Protein AF-A0A2H1C3T5-F1 (afdb_monomer_lite)

Sequence (143 aa):
MATPDRSLSDIHHIMLEELRKHLVNERILPKKDSEALVQKICPHHVGHYLGLDIHDTPTIPYSRRLEPGIVFPLEPGIYLPHDLVKFRVPKECIGIGMRLEDDFVINKSGKAESLCGNLPRDPSALESVVSSEIRTQSSKQVL

InterPro domains:
  IPR000994 Peptidase M24 [PF00557] (1-107)
  IPR036005 Creatinase/aminopeptidase-like [G3DSA:3.90.230.10] (1-142)
  IPR036005 Creatinase/aminopeptidase-like [SSF55920] (2-130)
  IPR052433 Xaa-Pro dipeptidase-like [PTHR43226] (2-131)

Organism: Fasciola hepatica (NCBI:txid6192)

Secondary structure (DSSP, 8-state):
---TT-BHHHHHHHHHHHHHHHHHHTTSS-STTHHHHHHHHS-S-S----SSSSS--TTS-TTSBP-TT-EEEE--EEE--GGGGGGT--GGGTT-EEE--EEEEE-TTS-EEE-S-----SHHHHHHHHHHHHHHHTTS---

Foldseek 3Di:
DQFQQFFLVRVQVVLLVVQLVVCCVVVQAPPPPSSVVSCVFFVDGQKAWPDPDRRPPPVDDRRHGADAFTKIKGKRKGAAEPVCVVRNRDPVCHGDIDIDIFMWGLHPVRDTDTPDDPDDPDPVVVCVVVVVVVVVVVPPDDD

Structure (mmCIF, N/CA/C/O backbone):
data_AF-A0A2H1C3T5-F1
#
_entry.id   AF-A0A2H1C3T5-F1
#
lo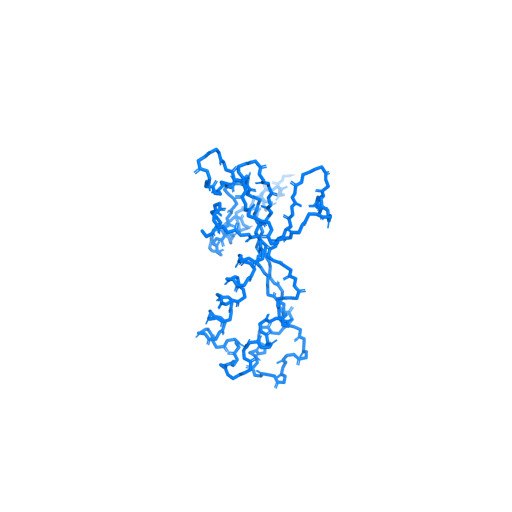op_
_atom_site.group_PDB
_atom_site.id
_atom_site.type_symbol
_atom_site.label_atom_id
_atom_site.label_alt_id
_atom_site.label_comp_id
_atom_site.label_asym_id
_atom_site.label_entity_id
_atom_site.label_seq_id
_atom_site.pdbx_PDB_ins_code
_atom_site.Cartn_x
_atom_site.Cartn_y
_atom_site.Cartn_z
_atom_site.occupancy
_atom_site.B_iso_or_equiv
_atom_site.auth_seq_id
_atom_site.auth_comp_id
_atom_site.auth_asym_id
_atom_site.auth_atom_id
_atom_site.pdbx_PDB_model_num
ATOM 1 N N . MET A 1 1 ? 10.101 5.121 -2.730 1.00 62.41 1 MET A N 1
ATOM 2 C CA . MET A 1 1 ? 9.894 3.852 -1.994 1.00 62.41 1 MET A CA 1
ATOM 3 C C . MET A 1 1 ? 9.815 2.653 -2.926 1.00 62.41 1 MET A C 1
ATOM 5 O O . MET A 1 1 ? 10.304 1.608 -2.524 1.00 62.41 1 MET A O 1
ATOM 9 N N . ALA A 1 2 ? 9.259 2.797 -4.133 1.00 67.25 2 ALA A N 1
ATOM 10 C CA . ALA A 1 2 ? 9.415 1.825 -5.211 1.00 67.25 2 ALA A CA 1
ATOM 11 C C . ALA A 1 2 ? 10.684 2.136 -6.023 1.00 67.25 2 ALA A C 1
ATOM 13 O O . ALA A 1 2 ? 10.820 3.214 -6.605 1.00 67.25 2 ALA A O 1
ATOM 14 N N . THR A 1 3 ? 11.634 1.214 -5.971 1.00 73.31 3 THR A N 1
ATOM 15 C CA . THR A 1 3 ? 12.962 1.274 -6.590 1.00 73.31 3 THR A CA 1
ATOM 16 C C . THR A 1 3 ? 13.335 -0.146 -7.028 1.00 73.31 3 THR A C 1
ATOM 18 O O . THR A 1 3 ? 12.714 -1.099 -6.546 1.00 73.31 3 THR A O 1
ATOM 21 N N . PRO A 1 4 ? 14.318 -0.347 -7.924 1.00 73.19 4 PRO A N 1
ATOM 22 C CA . PRO A 1 4 ? 14.534 -1.656 -8.539 1.00 73.19 4 PRO A CA 1
ATOM 23 C C . PRO A 1 4 ? 15.102 -2.700 -7.575 1.00 73.19 4 PRO A C 1
ATOM 25 O O . PRO A 1 4 ? 15.072 -3.903 -7.813 1.00 73.19 4 PRO A O 1
ATOM 28 N N . ASP A 1 5 ? 15.633 -2.241 -6.447 1.00 83.44 5 ASP A N 1
ATOM 29 C CA . ASP A 1 5 ? 16.097 -3.061 -5.338 1.00 83.44 5 ASP A CA 1
ATOM 30 C C . ASP A 1 5 ? 14.957 -3.587 -4.449 1.00 83.44 5 ASP A C 1
ATOM 32 O O . ASP A 1 5 ? 15.231 -4.300 -3.485 1.00 83.44 5 ASP A O 1
ATOM 36 N N . ARG A 1 6 ? 13.695 -3.286 -4.764 1.00 92.25 6 ARG A N 1
ATOM 37 C CA . ARG A 1 6 ? 12.529 -3.714 -3.984 1.00 92.25 6 ARG A CA 1
ATOM 38 C C . ARG A 1 6 ? 11.539 -4.489 -4.837 1.00 92.25 6 ARG A C 1
ATOM 40 O O . ARG A 1 6 ? 11.432 -4.278 -6.041 1.00 92.25 6 ARG A O 1
ATOM 47 N N . SER A 1 7 ? 10.828 -5.397 -4.192 1.00 96.38 7 SER A N 1
ATOM 48 C CA . SER A 1 7 ? 9.704 -6.154 -4.738 1.00 96.38 7 SER A CA 1
ATOM 49 C C . SER A 1 7 ? 8.364 -5.565 -4.279 1.00 96.38 7 SER A C 1
ATOM 51 O O . SER A 1 7 ? 8.321 -4.748 -3.354 1.00 96.38 7 SER A O 1
ATOM 53 N N . LEU A 1 8 ? 7.252 -5.993 -4.888 1.00 96.50 8 LEU A N 1
ATOM 54 C CA . LEU A 1 8 ? 5.914 -5.630 -4.402 1.00 96.50 8 LEU A CA 1
ATOM 55 C C . LEU A 1 8 ? 5.690 -6.143 -2.971 1.00 96.50 8 LEU A C 1
ATOM 57 O O . LEU A 1 8 ? 5.087 -5.442 -2.159 1.00 96.50 8 LEU A O 1
ATOM 61 N N . SER A 1 9 ? 6.234 -7.315 -2.629 1.00 97.56 9 SER A N 1
ATOM 62 C CA . SER A 1 9 ? 6.210 -7.830 -1.259 1.00 97.56 9 SER A CA 1
ATOM 63 C C . SER A 1 9 ? 6.960 -6.919 -0.284 1.00 97.56 9 SER A C 1
ATOM 65 O O . SER A 1 9 ? 6.438 -6.637 0.790 1.00 97.56 9 SER A O 1
ATOM 67 N N . ASP A 1 10 ? 8.140 -6.400 -0.633 1.00 97.38 10 ASP A N 1
ATOM 68 C CA . ASP A 1 10 ? 8.874 -5.467 0.243 1.00 97.38 10 ASP A CA 1
ATOM 69 C C . ASP A 1 10 ? 8.066 -4.188 0.495 1.00 97.38 10 ASP A C 1
ATOM 71 O O . ASP A 1 10 ? 7.974 -3.701 1.623 1.00 97.38 10 ASP A O 1
ATOM 75 N N . ILE A 1 11 ? 7.439 -3.658 -0.559 1.00 96.75 11 ILE A N 1
ATOM 76 C CA . ILE A 1 11 ? 6.609 -2.452 -0.479 1.00 96.75 11 ILE A CA 1
ATOM 77 C C . ILE A 1 11 ? 5.356 -2.706 0.368 1.00 96.75 11 ILE A C 1
ATOM 79 O O . ILE A 1 11 ? 4.970 -1.833 1.143 1.00 96.75 11 ILE A O 1
ATOM 83 N N . HIS A 1 12 ? 4.759 -3.898 0.296 1.00 97.69 12 HIS A N 1
ATOM 84 C CA . HIS A 1 12 ? 3.608 -4.265 1.122 1.00 97.69 12 HIS A CA 1
ATOM 85 C C . HIS A 1 12 ? 3.930 -4.254 2.619 1.00 97.69 12 HIS A C 1
ATOM 87 O O . HIS A 1 12 ? 3.180 -3.672 3.402 1.00 97.69 12 HIS A O 1
ATOM 93 N N . HIS A 1 13 ? 5.078 -4.806 3.021 1.00 97.19 13 HIS A N 1
ATOM 94 C CA . HIS A 1 13 ? 5.513 -4.749 4.420 1.00 97.19 13 HIS A CA 1
ATOM 95 C C . HIS A 1 13 ? 5.739 -3.307 4.887 1.00 97.19 13 HIS A C 1
ATOM 97 O O . HIS A 1 13 ? 5.348 -2.945 5.995 1.00 97.19 13 HIS A O 1
ATOM 103 N N . ILE A 1 14 ? 6.326 -2.464 4.031 1.00 96.69 14 ILE A N 1
ATOM 104 C CA . ILE A 1 14 ? 6.508 -1.038 4.328 1.00 96.69 14 ILE A CA 1
ATOM 105 C C . ILE A 1 14 ? 5.156 -0.342 4.490 1.00 96.69 14 ILE A C 1
ATOM 107 O O . ILE A 1 14 ? 4.982 0.413 5.440 1.00 96.69 14 ILE A O 1
ATOM 111 N N . MET A 1 15 ? 4.195 -0.607 3.603 1.00 97.38 15 MET A N 1
ATOM 112 C CA . MET A 1 15 ? 2.847 -0.048 3.699 1.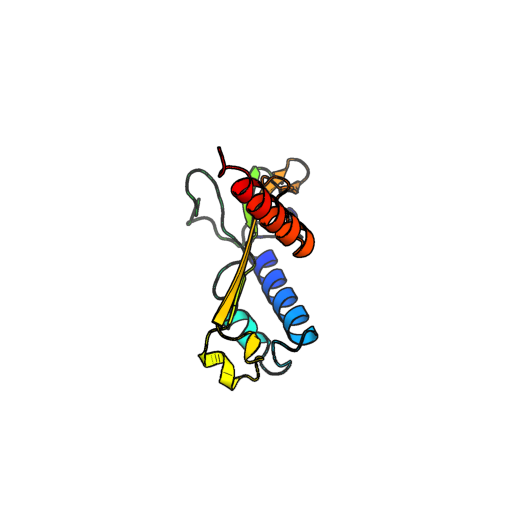00 97.38 15 MET A CA 1
ATOM 113 C C . MET A 1 15 ? 2.196 -0.403 5.037 1.00 97.38 15 MET A C 1
ATOM 115 O O . MET A 1 15 ? 1.709 0.493 5.720 1.00 97.38 15 MET A O 1
ATOM 119 N N . LEU A 1 16 ? 2.203 -1.681 5.431 1.00 98.00 16 LEU A N 1
ATOM 120 C CA . LEU A 1 16 ? 1.617 -2.108 6.704 1.00 98.00 16 LEU A CA 1
ATOM 121 C C . LEU A 1 16 ? 2.307 -1.440 7.898 1.00 98.00 16 LEU A C 1
ATOM 123 O O . LEU A 1 16 ? 1.631 -0.952 8.801 1.00 98.00 16 LEU A O 1
ATOM 127 N N . GLU A 1 17 ? 3.637 -1.354 7.887 1.00 97.81 17 GLU A N 1
ATOM 128 C CA . GLU A 1 17 ? 4.388 -0.708 8.963 1.00 97.81 17 GLU A CA 1
ATOM 129 C C . GLU A 1 17 ? 4.099 0.801 9.047 1.00 97.81 17 GLU A C 1
ATOM 131 O O . GLU A 1 17 ? 3.904 1.338 10.139 1.00 97.81 17 GLU A O 1
ATOM 136 N N . GLU A 1 18 ? 4.011 1.497 7.912 1.00 97.75 18 GLU A N 1
ATOM 137 C CA . GLU A 1 18 ? 3.669 2.921 7.878 1.00 97.75 18 GLU A CA 1
ATOM 138 C C . GLU A 1 18 ? 2.212 3.172 8.285 1.00 97.75 18 GLU A C 1
ATOM 140 O O . GLU A 1 18 ? 1.961 4.068 9.094 1.00 97.75 18 GLU A O 1
ATOM 145 N N . LEU A 1 19 ? 1.254 2.365 7.818 1.00 97.69 19 LEU A N 1
ATOM 146 C CA . LEU A 1 19 ? -0.140 2.442 8.270 1.00 97.69 19 LEU A CA 1
ATOM 147 C C . LEU A 1 19 ? -0.226 2.248 9.786 1.00 97.69 19 LEU A C 1
ATOM 149 O O . LEU A 1 19 ? -0.848 3.049 10.483 1.00 97.69 19 LEU A O 1
ATOM 153 N N . ARG A 1 20 ? 0.451 1.228 10.321 1.00 97.94 20 ARG A N 1
ATOM 154 C CA . ARG A 1 20 ? 0.476 0.936 11.757 1.00 97.94 20 ARG A CA 1
ATOM 155 C C . ARG A 1 20 ? 1.027 2.113 12.557 1.00 97.94 20 ARG A C 1
ATOM 157 O O . ARG A 1 20 ? 0.398 2.530 13.529 1.00 97.94 20 ARG A O 1
ATOM 164 N N . LYS A 1 21 ? 2.179 2.662 12.155 1.00 98.19 21 LYS A N 1
ATOM 165 C CA . LYS A 1 21 ? 2.801 3.823 12.812 1.00 98.19 21 LYS A CA 1
ATOM 166 C C . LYS A 1 21 ? 1.857 5.020 12.847 1.00 98.19 21 LYS A C 1
ATOM 168 O O . LYS A 1 21 ? 1.609 5.556 13.926 1.00 98.19 21 LYS A O 1
ATOM 173 N N . HIS A 1 22 ? 1.319 5.422 11.697 1.00 97.38 22 HIS A N 1
ATOM 174 C CA . HIS A 1 22 ? 0.475 6.612 11.605 1.00 97.38 22 HIS A CA 1
ATOM 175 C C . HIS A 1 22 ? -0.834 6.435 12.375 1.00 97.38 22 HIS A C 1
ATOM 177 O O . HIS A 1 22 ? -1.187 7.294 13.174 1.00 97.38 22 HIS A O 1
ATOM 183 N N . LEU A 1 23 ? -1.510 5.294 12.243 1.00 97.00 23 LEU A N 1
ATOM 184 C CA . LEU A 1 23 ? -2.778 5.063 12.939 1.00 97.00 23 LEU A CA 1
ATOM 185 C C . LEU A 1 23 ? -2.621 4.963 14.461 1.00 97.00 23 LEU A C 1
ATOM 187 O O . LEU A 1 23 ? -3.539 5.330 15.194 1.00 97.00 23 LEU A O 1
ATOM 191 N N . VAL A 1 24 ? -1.474 4.489 14.956 1.00 97.25 24 VAL A N 1
ATOM 192 C CA . VAL A 1 24 ? -1.156 4.534 16.391 1.00 97.25 24 VAL A CA 1
ATOM 193 C C . VAL A 1 24 ? -0.874 5.968 16.843 1.00 97.25 24 VAL A C 1
ATOM 195 O O . VAL A 1 24 ? -1.361 6.374 17.900 1.00 97.25 24 VAL A O 1
ATOM 198 N N . ASN A 1 25 ? -0.122 6.742 16.056 1.00 98.00 25 ASN A N 1
ATOM 199 C CA . ASN A 1 25 ? 0.183 8.142 16.365 1.00 98.00 25 ASN A CA 1
ATOM 200 C C . ASN A 1 25 ? -1.088 9.006 16.415 1.00 98.00 25 ASN A C 1
ATOM 202 O O . ASN A 1 25 ? -1.260 9.776 17.359 1.00 98.00 25 ASN A O 1
ATOM 206 N N . GLU A 1 26 ? -2.014 8.788 15.480 1.00 96.31 26 GLU A N 1
ATOM 207 C CA . GLU A 1 26 ? -3.329 9.442 15.422 1.00 96.31 26 GLU A CA 1
ATOM 208 C C . GLU A 1 26 ? -4.344 8.867 16.425 1.00 96.31 26 GLU A C 1
ATOM 210 O O . GLU A 1 26 ? -5.493 9.297 16.481 1.00 96.31 26 GLU A O 1
ATOM 215 N N . ARG A 1 27 ? -3.938 7.892 17.254 1.00 95.88 27 ARG A N 1
ATOM 216 C CA . ARG A 1 27 ? -4.780 7.244 18.277 1.00 95.88 27 ARG A CA 1
ATOM 217 C C . ARG A 1 27 ? -6.026 6.546 17.711 1.00 95.88 27 ARG A C 1
ATOM 219 O O . ARG A 1 27 ? -6.978 6.304 18.450 1.00 95.88 27 ARG A O 1
ATOM 226 N N . ILE A 1 28 ? -6.000 6.177 16.432 1.00 96.19 28 ILE A N 1
ATOM 227 C CA . ILE A 1 28 ? -7.038 5.367 15.784 1.00 96.19 28 ILE A CA 1
ATOM 228 C C . ILE A 1 28 ? -6.866 3.898 16.172 1.00 96.19 28 ILE A C 1
ATOM 230 O O . ILE A 1 28 ? -7.843 3.221 16.491 1.00 96.19 28 ILE A O 1
ATOM 234 N N . LEU A 1 29 ? -5.623 3.406 16.182 1.00 96.25 29 LEU A N 1
ATOM 235 C CA . LEU A 1 29 ? -5.289 2.072 16.673 1.00 96.25 29 LEU A CA 1
ATOM 236 C C . LEU A 1 29 ? -4.624 2.136 18.054 1.00 96.25 29 LEU A C 1
ATOM 238 O O . LEU A 1 29 ? -3.773 2.995 18.303 1.00 96.25 29 LEU A O 1
ATOM 242 N N . PRO A 1 30 ? -4.930 1.192 18.961 1.00 93.94 30 PRO A N 1
ATOM 243 C CA . PRO A 1 30 ? -4.157 1.041 20.184 1.00 93.94 30 PRO A CA 1
ATOM 244 C C . PRO A 1 30 ? -2.731 0.591 19.849 1.00 93.94 30 PRO A C 1
ATOM 246 O O . PRO A 1 30 ? -2.526 -0.267 18.999 1.00 93.94 30 PRO A O 1
ATOM 249 N N . LYS A 1 31 ? -1.727 1.106 20.573 1.00 94.69 31 LYS A N 1
ATOM 250 C CA . LYS A 1 31 ? -0.335 0.638 20.425 1.00 94.69 31 LYS A CA 1
ATOM 251 C C . LYS A 1 31 ? -0.225 -0.873 20.660 1.00 94.69 31 LYS A C 1
ATOM 253 O O . LYS A 1 31 ? 0.463 -1.575 19.919 1.00 94.69 31 LYS A O 1
ATOM 258 N N . LYS A 1 32 ? -0.913 -1.356 21.699 1.00 93.75 32 LYS A N 1
ATOM 259 C CA . LYS A 1 32 ? -1.045 -2.782 22.001 1.00 93.75 32 LYS A CA 1
ATOM 260 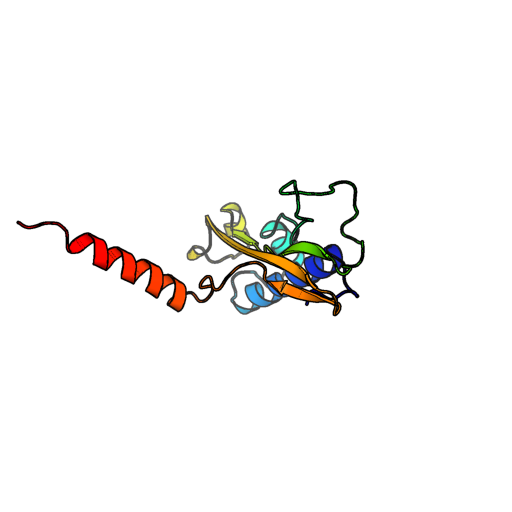C C . LYS A 1 32 ? -1.867 -3.454 20.895 1.00 93.75 32 LYS A C 1
ATOM 262 O O . LYS A 1 32 ? -2.906 -2.927 20.526 1.00 93.75 32 LYS A O 1
ATOM 267 N N . ASP A 1 33 ? -1.401 -4.597 20.401 1.00 93.00 33 ASP A N 1
ATOM 268 C CA . ASP A 1 33 ? -2.058 -5.408 19.362 1.00 93.00 33 ASP A CA 1
ATOM 269 C C . ASP A 1 33 ? -2.139 -4.745 17.964 1.00 93.00 33 ASP A C 1
ATOM 271 O O . ASP A 1 33 ? -2.708 -5.328 17.042 1.00 93.00 33 ASP A O 1
ATOM 275 N N . SER A 1 34 ? -1.514 -3.571 17.768 1.00 95.50 34 SER A N 1
ATOM 276 C CA . SER A 1 34 ? -1.514 -2.831 16.488 1.00 95.50 34 SER A CA 1
ATOM 277 C C . SER A 1 34 ? -1.011 -3.642 15.292 1.00 95.50 34 SER A C 1
ATOM 279 O O . SER A 1 34 ? -1.504 -3.443 14.189 1.00 95.50 34 SER A O 1
ATOM 281 N N . GLU A 1 35 ? -0.081 -4.575 15.501 1.00 95.25 35 GLU A N 1
ATOM 282 C CA . GLU A 1 35 ? 0.466 -5.444 14.450 1.00 95.25 35 GLU A CA 1
ATOM 283 C C . GLU A 1 35 ? -0.600 -6.370 13.842 1.00 95.25 35 GLU A C 1
ATOM 285 O O . GLU A 1 35 ? -0.764 -6.454 12.629 1.00 95.25 35 GLU A O 1
ATOM 290 N N . ALA A 1 36 ? -1.390 -7.033 14.689 1.00 94.81 36 ALA A N 1
ATOM 291 C CA . ALA A 1 36 ? -2.481 -7.885 14.223 1.00 94.81 36 ALA A CA 1
ATOM 292 C C . ALA A 1 36 ? -3.646 -7.045 13.677 1.00 94.81 36 ALA A C 1
ATOM 294 O O . ALA A 1 36 ? -4.320 -7.435 12.723 1.00 94.81 36 ALA A O 1
ATOM 295 N N . LEU A 1 37 ? -3.888 -5.876 14.279 1.00 96.38 37 LEU A N 1
ATOM 296 C CA . LEU A 1 37 ? -4.958 -4.985 13.848 1.00 96.38 37 LEU A CA 1
ATOM 297 C C . LEU A 1 37 ? -4.670 -4.350 12.487 1.00 96.38 37 LEU A C 1
ATOM 299 O O . LEU A 1 37 ? -5.601 -4.264 11.693 1.00 96.38 37 LEU A O 1
ATOM 303 N N . VAL A 1 38 ? -3.427 -3.957 12.177 1.00 97.19 38 VAL A N 1
ATOM 304 C CA . VAL A 1 38 ? -3.123 -3.320 10.884 1.00 97.19 38 VAL A CA 1
ATOM 305 C C . VAL A 1 38 ? -3.406 -4.261 9.710 1.00 97.19 38 VAL A C 1
ATOM 307 O O . VAL A 1 38 ? -4.017 -3.850 8.729 1.00 97.19 38 VAL A O 1
ATOM 310 N N . GLN A 1 39 ? -3.081 -5.548 9.850 1.00 96.00 39 GLN A N 1
ATOM 311 C CA . GLN A 1 39 ? -3.401 -6.565 8.840 1.00 96.00 39 GLN A CA 1
ATOM 312 C C . GLN A 1 39 ? -4.911 -6.782 8.699 1.00 96.00 39 GLN A C 1
ATOM 314 O O . GLN A 1 39 ? -5.415 -7.054 7.614 1.00 96.00 39 GLN A O 1
ATOM 319 N N . LYS A 1 40 ? -5.661 -6.641 9.796 1.00 95.31 40 LYS A N 1
ATOM 320 C CA . LYS A 1 40 ? -7.118 -6.766 9.768 1.00 95.31 40 LYS A CA 1
ATOM 321 C C . LYS A 1 40 ? -7.795 -5.590 9.060 1.00 95.31 40 LYS A C 1
ATOM 323 O O . LYS A 1 40 ? -8.798 -5.796 8.383 1.00 95.31 40 LYS A O 1
ATOM 328 N N . ILE A 1 41 ? -7.284 -4.373 9.240 1.00 96.81 41 ILE A N 1
ATOM 329 C CA . ILE A 1 41 ? -7.862 -3.167 8.624 1.00 96.81 41 ILE A CA 1
ATOM 330 C C . ILE A 1 41 ? -7.357 -2.924 7.204 1.00 96.81 41 ILE A C 1
ATOM 332 O O . ILE A 1 41 ? -7.995 -2.182 6.468 1.00 96.81 41 ILE A O 1
ATOM 336 N N . CYS A 1 42 ? -6.236 -3.532 6.819 1.00 97.88 42 CYS A N 1
ATOM 337 C CA . CYS A 1 42 ? -5.695 -3.519 5.466 1.00 97.88 42 CYS A CA 1
ATOM 338 C C . CYS A 1 42 ? -5.604 -4.973 4.961 1.00 97.88 42 CYS A C 1
ATOM 340 O O . CYS A 1 42 ? -4.525 -5.565 4.970 1.00 97.88 42 CYS A O 1
ATOM 342 N N . PRO A 1 43 ? -6.740 -5.591 4.575 1.00 96.75 43 PRO A N 1
ATOM 343 C CA . PRO A 1 43 ? -6.819 -7.025 4.291 1.00 96.75 43 PRO A CA 1
ATOM 344 C C . PRO A 1 43 ? -6.384 -7.394 2.861 1.00 96.75 43 PRO A C 1
ATOM 346 O O . PRO A 1 43 ? -6.717 -8.476 2.379 1.00 96.75 43 PRO A O 1
ATOM 349 N N . HIS A 1 44 ? -5.696 -6.496 2.156 1.00 97.31 44 HIS A N 1
ATOM 350 C CA . HIS A 1 44 ? -5.270 -6.680 0.770 1.00 97.31 44 HIS A CA 1
ATOM 351 C C . HIS A 1 44 ? -3.785 -6.352 0.597 1.00 97.31 44 HIS A C 1
ATOM 353 O O . HIS A 1 44 ? -3.136 -5.782 1.477 1.00 97.31 44 HIS A O 1
ATOM 359 N N . HIS A 1 45 ? -3.236 -6.739 -0.552 1.00 97.19 45 HIS A N 1
ATOM 360 C CA . HIS A 1 45 ? -1.861 -6.413 -0.909 1.00 97.19 45 HIS A CA 1
ATOM 361 C C . HIS A 1 45 ? -1.723 -4.916 -1.251 1.00 97.19 45 HIS A C 1
ATOM 363 O O . HIS A 1 45 ? -2.717 -4.236 -1.475 1.00 97.19 45 HIS A O 1
ATOM 369 N N . VAL A 1 46 ? -0.496 -4.385 -1.298 1.00 97.19 46 VAL A N 1
ATOM 370 C CA . VAL A 1 46 ? -0.259 -2.964 -1.655 1.00 97.19 46 VAL A CA 1
ATOM 371 C C . VAL A 1 46 ? -0.524 -2.644 -3.130 1.00 97.19 46 VAL A C 1
ATOM 373 O O . VAL A 1 46 ? -0.498 -1.482 -3.512 1.00 97.19 46 VAL A O 1
ATOM 376 N N . GLY A 1 47 ? -0.694 -3.671 -3.954 1.00 96.50 47 GLY A N 1
ATOM 377 C CA . GLY A 1 47 ? -0.804 -3.573 -5.401 1.00 96.50 47 GLY A CA 1
ATOM 378 C C . GLY A 1 47 ? -0.554 -4.920 -6.065 1.00 96.50 47 GLY A C 1
ATOM 379 O O . GLY A 1 47 ? -0.256 -5.916 -5.392 1.00 96.50 47 GLY A O 1
ATOM 380 N N . HIS A 1 48 ? -0.626 -4.926 -7.388 1.00 97.69 48 HIS A N 1
ATOM 381 C CA . HIS A 1 48 ? -0.466 -6.085 -8.265 1.00 97.69 48 HIS A CA 1
ATOM 382 C C . HIS A 1 48 ? 0.249 -5.670 -9.561 1.00 97.69 48 HIS A C 1
ATOM 384 O O . HIS A 1 48 ? 0.537 -4.497 -9.769 1.00 97.69 48 HIS A O 1
ATOM 390 N N . TYR A 1 49 ? 0.573 -6.606 -10.452 1.00 97.94 49 TYR A N 1
ATOM 391 C CA . TYR A 1 49 ? 1.019 -6.214 -11.792 1.00 97.94 49 TYR A CA 1
ATOM 392 C C . TYR A 1 49 ? -0.180 -5.742 -12.617 1.00 97.94 49 TYR A C 1
ATOM 394 O O . TYR A 1 49 ? -1.284 -6.265 -12.453 1.00 97.94 49 TYR A O 1
ATOM 402 N N . LEU A 1 50 ? 0.039 -4.750 -13.474 1.00 97.81 50 LEU A N 1
ATOM 403 C CA . LEU A 1 50 ? -0.991 -4.136 -14.308 1.00 97.81 50 LEU A CA 1
ATOM 404 C C . LEU A 1 50 ? -0.559 -4.157 -15.775 1.00 97.81 50 LEU A C 1
ATOM 406 O O . LEU A 1 50 ? 0.593 -3.854 -16.090 1.00 97.81 50 LEU A O 1
ATOM 410 N N . GLY A 1 51 ? -1.484 -4.482 -16.674 1.00 96.69 51 GLY A N 1
ATOM 411 C CA . GLY A 1 51 ? -1.209 -4.507 -18.106 1.00 96.69 51 GLY A CA 1
ATOM 412 C C . GLY A 1 51 ? -2.468 -4.742 -18.926 1.00 96.69 51 GLY A C 1
ATOM 413 O O . GLY A 1 51 ? -3.380 -3.918 -18.896 1.00 96.69 51 GLY A O 1
ATOM 414 N N . LEU A 1 52 ? -2.507 -5.830 -19.699 1.00 97.19 52 LEU A N 1
ATOM 415 C CA . LEU A 1 52 ? -3.699 -6.157 -20.498 1.00 97.19 52 LEU A CA 1
ATOM 416 C C . LEU A 1 52 ? -4.878 -6.568 -19.609 1.00 97.19 52 LEU A C 1
ATOM 418 O O . LEU A 1 52 ? -6.024 -6.249 -19.922 1.00 97.19 52 LEU A O 1
ATOM 422 N N . ASP A 1 53 ? -4.575 -7.232 -18.496 1.00 97.38 53 ASP A N 1
ATOM 423 C CA . ASP A 1 53 ? -5.515 -7.530 -17.423 1.00 97.38 53 ASP A CA 1
ATOM 424 C C . ASP A 1 53 ? -5.310 -6.563 -16.247 1.00 97.38 53 ASP A C 1
ATOM 426 O O . ASP A 1 53 ? -4.206 -6.059 -16.023 1.00 97.38 53 ASP A O 1
ATOM 430 N N . ILE A 1 54 ? -6.373 -6.327 -15.463 1.00 96.38 54 ILE A N 1
ATOM 431 C CA . ILE A 1 54 ? -6.289 -5.504 -14.242 1.00 96.38 54 ILE A CA 1
ATOM 432 C C . ILE A 1 54 ? -5.294 -6.151 -13.274 1.00 96.38 54 ILE A C 1
ATOM 434 O O . ILE A 1 54 ? -4.315 -5.528 -12.890 1.00 96.38 54 ILE A O 1
ATOM 438 N N . HIS A 1 55 ? -5.499 -7.428 -12.941 1.00 96.06 55 HIS A N 1
ATOM 439 C CA . HIS A 1 55 ? -4.532 -8.236 -12.197 1.00 96.06 55 HIS A CA 1
ATOM 440 C C . HIS A 1 55 ? -3.698 -9.063 -13.180 1.00 96.06 55 HIS A C 1
ATOM 442 O O . HIS A 1 55 ? -3.961 -10.250 -13.386 1.00 96.06 55 HIS A O 1
ATOM 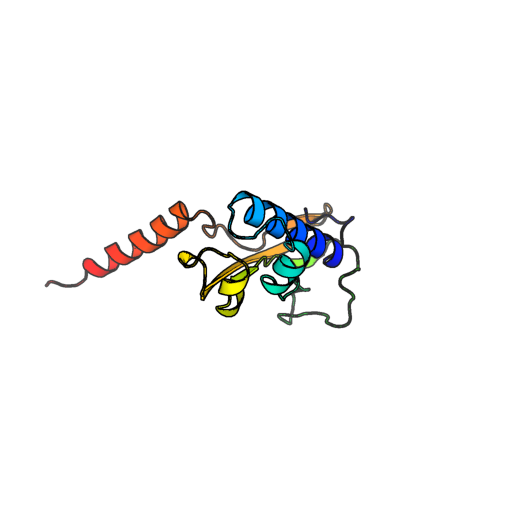448 N N . ASP A 1 56 ? -2.720 -8.422 -13.815 1.00 96.12 56 ASP A N 1
ATOM 449 C CA . ASP A 1 56 ? -1.913 -9.053 -14.856 1.00 96.12 56 ASP A CA 1
ATOM 450 C C . ASP A 1 56 ? -0.912 -10.063 -14.272 1.00 96.12 56 ASP A C 1
ATOM 452 O O . ASP A 1 56 ? -0.452 -9.960 -13.132 1.00 96.12 56 ASP A O 1
ATOM 456 N N . THR A 1 57 ? -0.518 -11.045 -15.080 1.00 93.56 57 THR A N 1
ATOM 457 C CA . THR A 1 57 ? 0.548 -12.011 -14.776 1.00 93.56 57 THR A CA 1
ATOM 458 C C . THR A 1 57 ? 0.437 -12.691 -13.392 1.00 93.56 57 THR A C 1
ATOM 460 O O . THR A 1 57 ? 1.416 -12.727 -12.641 1.00 93.56 57 THR A O 1
ATOM 463 N N . PRO A 1 58 ? -0.705 -13.311 -13.028 1.00 91.75 58 PRO A N 1
ATOM 464 C CA . PRO A 1 58 ? -0.944 -13.843 -11.676 1.00 91.75 58 PRO A CA 1
ATOM 465 C C . PRO A 1 58 ? 0.032 -14.954 -11.249 1.00 91.75 58 PRO A C 1
ATOM 467 O O . PRO A 1 58 ? 0.117 -15.299 -10.073 1.00 91.75 58 PRO A O 1
ATOM 470 N N . THR A 1 59 ? 0.771 -15.537 -12.195 1.00 94.88 59 THR A N 1
ATOM 471 C CA . THR A 1 59 ? 1.796 -16.556 -11.940 1.00 94.88 59 THR A CA 1
ATOM 472 C C . THR A 1 59 ? 3.159 -15.975 -11.557 1.00 94.88 59 THR A C 1
ATOM 474 O O . THR A 1 59 ? 4.035 -16.726 -11.128 1.00 94.88 59 THR A O 1
ATOM 477 N N . ILE A 1 60 ? 3.385 -14.671 -11.747 1.00 95.69 60 ILE A N 1
ATOM 478 C CA . ILE A 1 60 ? 4.648 -14.022 -11.389 1.00 95.69 60 ILE A CA 1
ATOM 479 C C . ILE A 1 60 ? 4.621 -13.684 -9.894 1.00 95.69 60 ILE A C 1
ATOM 481 O O . ILE A 1 60 ? 3.693 -13.028 -9.422 1.00 95.69 60 ILE A O 1
ATOM 485 N N . PRO A 1 61 ? 5.628 -14.116 -9.117 1.00 96.12 61 PRO A N 1
ATOM 486 C CA . PRO A 1 61 ? 5.626 -13.898 -7.680 1.00 96.12 61 PRO A CA 1
ATOM 487 C C . PRO A 1 61 ? 5.885 -12.428 -7.339 1.00 96.12 61 PRO A C 1
ATOM 489 O O . PRO A 1 61 ? 6.824 -11.820 -7.850 1.00 96.12 61 PRO A O 1
ATOM 492 N N . TYR A 1 62 ? 5.136 -11.891 -6.373 1.00 96.75 62 TYR A N 1
ATOM 493 C CA . TYR A 1 62 ? 5.300 -10.511 -5.886 1.00 96.75 62 TYR A CA 1
ATOM 494 C C . TYR A 1 62 ? 6.626 -10.249 -5.159 1.00 96.75 62 TYR A C 1
ATOM 496 O O . TYR A 1 62 ? 6.961 -9.092 -4.911 1.00 96.75 62 TYR A O 1
ATOM 504 N N . SER A 1 63 ? 7.403 -11.297 -4.868 1.00 96.44 63 SER A N 1
ATOM 505 C CA . SER A 1 63 ? 8.780 -11.213 -4.369 1.00 96.44 63 SER A CA 1
ATOM 506 C C . SER A 1 63 ? 9.811 -10.925 -5.469 1.00 96.44 63 SER A C 1
ATOM 508 O O . SER A 1 63 ? 10.985 -10.694 -5.168 1.00 96.44 63 SER A O 1
ATOM 510 N N . ARG A 1 64 ? 9.408 -10.916 -6.749 1.00 94.69 64 ARG A N 1
ATOM 511 C CA . ARG A 1 64 ? 10.269 -10.488 -7.856 1.00 94.69 64 ARG A CA 1
ATOM 512 C C . ARG A 1 64 ? 10.611 -9.004 -7.699 1.00 94.69 64 ARG A C 1
ATOM 514 O O . ARG A 1 64 ? 9.740 -8.176 -7.434 1.00 94.69 64 ARG A O 1
ATOM 521 N N . ARG A 1 65 ? 11.890 -8.672 -7.893 1.00 95.00 65 ARG A N 1
ATOM 522 C CA . ARG A 1 65 ? 12.371 -7.285 -7.917 1.00 95.00 65 ARG A CA 1
ATOM 523 C C . ARG A 1 65 ? 11.697 -6.496 -9.037 1.00 95.00 65 ARG A C 1
ATOM 525 O O . ARG A 1 65 ? 11.465 -7.026 -10.122 1.00 95.00 65 ARG A O 1
ATOM 532 N N . LEU A 1 66 ? 11.406 -5.233 -8.762 1.00 94.19 66 LEU A N 1
ATOM 533 C CA . LEU A 1 66 ? 10.852 -4.318 -9.744 1.00 94.19 66 LEU A CA 1
ATOM 534 C C . LEU A 1 66 ? 11.925 -3.969 -10.791 1.00 94.19 66 LEU A C 1
ATOM 536 O O . LEU A 1 66 ? 13.006 -3.499 -10.460 1.00 94.19 66 LEU A O 1
ATOM 540 N N . GLU A 1 67 ? 11.644 -4.208 -12.066 1.00 93.56 67 GLU A N 1
ATOM 541 C CA . GLU A 1 67 ? 12.559 -3.957 -13.185 1.00 93.56 67 GLU A CA 1
ATOM 542 C C . GLU A 1 67 ? 11.950 -2.906 -14.124 1.00 93.56 67 GLU A C 1
ATOM 544 O O . GLU A 1 67 ? 10.723 -2.773 -14.164 1.00 93.56 67 GLU A O 1
ATOM 549 N N . PRO A 1 68 ? 12.766 -2.150 -14.886 1.00 95.69 68 PRO A N 1
ATOM 550 C CA . PRO A 1 68 ? 12.252 -1.213 -15.877 1.00 95.69 68 PRO A CA 1
ATOM 551 C C . PRO A 1 68 ? 11.203 -1.839 -16.804 1.00 95.69 68 PRO A C 1
ATOM 553 O O . PRO A 1 68 ? 11.427 -2.901 -17.377 1.00 95.69 68 PRO A O 1
ATOM 556 N N . GLY A 1 69 ? 10.073 -1.152 -16.965 1.00 95.12 69 GLY A N 1
ATOM 557 C CA . GLY A 1 69 ? 8.920 -1.598 -17.747 1.00 95.12 69 GLY A CA 1
ATOM 558 C C . GLY A 1 69 ? 7.827 -2.295 -16.936 1.00 95.12 69 GLY A C 1
ATOM 559 O O . GLY A 1 69 ? 6.722 -2.428 -17.449 1.00 95.12 69 GLY A O 1
ATOM 560 N N . ILE A 1 70 ? 8.082 -2.695 -15.684 1.00 95.88 70 ILE A N 1
ATOM 561 C CA . ILE A 1 70 ? 7.021 -3.222 -14.815 1.00 95.88 70 ILE A CA 1
ATOM 562 C C . ILE A 1 70 ? 6.055 -2.093 -14.447 1.00 95.88 70 ILE A C 1
ATOM 564 O O . ILE A 1 70 ? 6.489 -1.032 -13.987 1.00 95.88 70 ILE A O 1
ATOM 568 N N . VAL A 1 71 ? 4.759 -2.356 -14.628 1.00 97.06 71 VAL A N 1
ATOM 569 C CA . VAL A 1 71 ? 3.648 -1.470 -14.267 1.00 97.06 71 VAL A CA 1
ATOM 570 C C . VAL A 1 71 ? 2.853 -2.095 -13.119 1.00 97.06 71 VAL A C 1
ATOM 572 O O . VAL A 1 71 ? 2.632 -3.308 -13.100 1.00 97.06 71 VAL A O 1
ATOM 575 N N . PHE A 1 72 ? 2.482 -1.282 -12.134 1.00 96.88 72 PHE A N 1
ATOM 576 C CA . PHE A 1 72 ? 1.769 -1.705 -10.928 1.00 96.88 72 PHE A CA 1
ATOM 577 C C . PHE A 1 72 ? 1.052 -0.509 -10.284 1.00 96.88 72 PHE A C 1
ATOM 579 O O . PHE A 1 72 ? 1.621 0.588 -10.283 1.00 96.88 72 PHE A O 1
ATOM 586 N N . PRO A 1 73 ? -0.135 -0.690 -9.683 1.00 96.75 73 PRO A N 1
ATOM 587 C CA . PRO A 1 73 ? -0.701 0.301 -8.792 1.00 96.75 73 PRO A CA 1
ATOM 588 C C . PRO A 1 73 ? -0.027 0.249 -7.419 1.00 96.75 73 PRO A C 1
ATOM 590 O O . PRO A 1 73 ? 0.484 -0.786 -6.976 1.00 96.75 73 PRO A O 1
ATOM 593 N N . LEU A 1 74 ? -0.040 1.382 -6.726 1.00 96.00 74 LEU A N 1
ATOM 594 C CA . LEU A 1 74 ? 0.144 1.450 -5.280 1.00 96.00 74 LEU A CA 1
ATOM 595 C C . LEU A 1 74 ? -1.174 1.897 -4.659 1.00 96.00 74 LEU A C 1
ATOM 597 O O . LEU A 1 74 ? -1.574 3.043 -4.839 1.00 96.00 74 LEU A O 1
ATOM 601 N N . GLU A 1 75 ? -1.818 0.999 -3.919 1.00 97.00 75 GLU A N 1
ATOM 602 C CA . GLU A 1 75 ? -3.210 1.137 -3.482 1.00 97.00 75 GLU A CA 1
ATOM 603 C C . GLU A 1 75 ? -3.411 0.980 -1.958 1.00 97.00 75 GLU A C 1
ATOM 605 O O . GLU A 1 75 ? -4.217 0.158 -1.521 1.00 97.00 75 GLU A O 1
ATOM 610 N N . PRO A 1 76 ? -2.697 1.718 -1.083 1.00 96.88 76 PRO A N 1
ATOM 611 C CA . PRO A 1 76 ? -2.900 1.611 0.361 1.00 96.88 76 PRO A CA 1
ATOM 612 C C . PRO A 1 76 ? -4.353 1.887 0.772 1.00 96.88 76 PRO A C 1
ATOM 614 O O . PRO A 1 76 ? -4.957 2.884 0.369 1.00 96.88 76 PRO A O 1
ATOM 617 N N . GLY A 1 77 ? -4.893 1.022 1.635 1.00 97.19 77 GLY A N 1
ATOM 618 C CA . GLY A 1 77 ? -6.277 1.105 2.094 1.00 97.19 77 GLY A CA 1
ATOM 619 C C . GLY A 1 77 ? -6.459 0.801 3.578 1.00 97.19 77 GLY A C 1
ATOM 620 O O . GLY A 1 77 ? -5.733 -0.006 4.159 1.00 97.19 77 GLY A O 1
ATOM 621 N N . ILE A 1 78 ? -7.451 1.451 4.185 1.00 97.69 78 ILE A N 1
ATOM 622 C CA . ILE A 1 78 ? -7.910 1.212 5.555 1.00 97.69 78 ILE A CA 1
ATOM 623 C C . ILE A 1 78 ? -9.418 0.969 5.553 1.00 97.69 78 ILE A C 1
ATOM 625 O O . ILE A 1 78 ? -10.176 1.728 4.954 1.00 97.69 78 ILE A O 1
ATOM 629 N N . TYR A 1 79 ? -9.866 -0.069 6.253 1.00 97.88 79 TYR A N 1
ATOM 630 C CA . TYR A 1 79 ? -11.281 -0.378 6.448 1.00 97.88 79 TYR A CA 1
ATOM 631 C C . TYR A 1 79 ? -11.517 -0.683 7.920 1.00 97.88 79 TYR A C 1
ATOM 633 O O . TYR A 1 79 ? -10.865 -1.554 8.500 1.00 97.88 79 TYR A O 1
ATOM 641 N N . LEU A 1 80 ? -12.450 0.041 8.533 1.00 97.06 80 LEU A N 1
ATOM 642 C CA . LEU A 1 80 ? -12.704 -0.019 9.969 1.00 97.06 80 LEU A CA 1
ATOM 643 C C . LEU A 1 80 ? -14.081 -0.643 10.248 1.00 97.06 80 LEU A C 1
ATOM 645 O O . LEU A 1 80 ? -15.033 0.079 10.546 1.00 97.06 80 LEU A O 1
ATOM 649 N N . PRO A 1 81 ? -14.236 -1.979 10.137 1.00 95.62 81 PRO A N 1
ATOM 650 C CA . PRO A 1 81 ? -15.522 -2.635 10.337 1.00 95.62 81 PRO A CA 1
ATOM 651 C C . PRO A 1 81 ? -16.046 -2.479 11.770 1.00 95.62 81 PRO A C 1
ATOM 653 O O . PRO A 1 81 ? -15.298 -2.266 12.725 1.00 95.62 81 PRO A O 1
ATOM 656 N N . HIS A 1 82 ? -17.360 -2.653 11.929 1.00 95.25 82 HIS A N 1
ATOM 657 C CA . HIS A 1 82 ? -18.060 -2.483 13.208 1.00 95.25 82 HIS A CA 1
ATOM 658 C C . HIS A 1 82 ? -17.495 -3.314 14.359 1.00 95.25 82 HIS A C 1
ATOM 660 O O . HIS A 1 82 ? -17.523 -2.876 15.509 1.00 95.25 82 HIS A O 1
ATOM 666 N N . ASP A 1 83 ? -16.951 -4.496 14.078 1.00 93.94 83 ASP A N 1
ATOM 667 C CA . ASP A 1 83 ? -16.405 -5.364 15.113 1.00 93.94 83 ASP A CA 1
ATOM 668 C C . ASP A 1 83 ? -15.106 -4.824 15.736 1.00 93.94 83 ASP A C 1
ATOM 670 O O . ASP A 1 83 ? -14.672 -5.348 16.765 1.00 93.94 83 ASP A O 1
ATOM 674 N N . LEU A 1 84 ? -14.515 -3.759 15.175 1.00 93.75 84 LEU A N 1
ATOM 675 C CA . LEU A 1 84 ? -13.371 -3.067 15.763 1.00 93.75 84 LEU A CA 1
ATOM 676 C C . LEU A 1 84 ? -13.714 -2.188 16.961 1.00 93.75 84 LEU A C 1
ATOM 678 O O . LEU A 1 84 ? -12.811 -1.796 17.701 1.00 93.75 84 LEU A O 1
ATOM 682 N N . VAL A 1 85 ? -15.001 -1.953 17.229 1.00 92.00 85 VAL A N 1
ATOM 683 C CA . VAL A 1 85 ? -15.455 -1.231 18.427 1.00 92.00 85 VAL A CA 1
ATOM 684 C C . VAL A 1 85 ? -14.897 -1.842 19.725 1.00 92.00 85 VAL A C 1
ATOM 686 O O . VAL A 1 85 ? -14.653 -1.133 20.700 1.00 92.00 85 VAL A O 1
ATOM 689 N N . LYS A 1 86 ? -14.610 -3.154 19.733 1.00 92.88 86 LYS A N 1
ATOM 690 C CA . LYS A 1 86 ? -14.011 -3.869 20.875 1.00 92.88 86 LYS A CA 1
ATOM 691 C C . LYS A 1 86 ? -12.517 -3.591 21.085 1.00 92.88 86 LYS A C 1
ATOM 693 O O . LYS A 1 86 ? -11.983 -3.930 22.137 1.00 92.88 86 LYS A O 1
ATOM 698 N N . PHE A 1 87 ? -11.846 -2.965 20.117 1.00 92.44 87 PHE A N 1
ATOM 699 C CA . PHE A 1 87 ? -10.404 -2.689 20.132 1.00 92.44 87 PHE A CA 1
ATOM 700 C C . PHE A 1 87 ? -10.067 -1.213 20.381 1.00 92.44 87 PHE A C 1
ATOM 702 O O . PHE A 1 87 ? -8.964 -0.779 20.069 1.00 92.44 87 PHE A O 1
ATOM 709 N N . ARG A 1 88 ? -10.987 -0.439 20.979 1.00 90.06 88 ARG A N 1
ATOM 710 C CA . ARG A 1 88 ? -10.793 0.992 21.301 1.00 90.06 88 ARG A CA 1
ATOM 711 C C . ARG A 1 88 ? -10.511 1.882 20.082 1.00 90.06 88 ARG A C 1
ATOM 713 O O . ARG A 1 88 ? -9.929 2.949 20.243 1.00 90.06 88 ARG A O 1
ATOM 720 N N . VAL A 1 89 ? -10.947 1.463 18.897 1.00 94.19 89 VAL A N 1
ATOM 721 C CA . VAL A 1 89 ? -11.002 2.344 17.725 1.00 94.19 89 VAL A CA 1
ATOM 722 C C . VAL A 1 89 ? -12.069 3.423 17.978 1.00 94.19 89 VAL A C 1
ATOM 724 O O . VAL A 1 89 ? -13.146 3.072 18.481 1.00 94.19 89 VAL A O 1
ATOM 727 N N . PRO A 1 90 ? -11.803 4.711 17.678 1.00 95.50 90 PRO A N 1
ATOM 728 C CA . PRO A 1 90 ? -12.780 5.785 17.849 1.00 95.50 90 PRO A CA 1
ATOM 729 C C . PRO A 1 90 ? -14.088 5.488 17.107 1.00 95.50 90 PRO A C 1
ATOM 731 O O . PRO A 1 90 ? -14.079 4.993 15.978 1.00 95.50 90 PRO A O 1
ATOM 734 N N . LYS A 1 91 ? -15.229 5.764 17.749 1.00 95.69 91 LYS A N 1
ATOM 735 C CA . LYS A 1 91 ? -16.557 5.398 17.221 1.00 95.69 91 LYS A CA 1
ATOM 736 C C . LYS A 1 91 ? -16.872 6.121 15.916 1.00 95.69 91 LYS A C 1
ATOM 738 O O . LYS A 1 91 ? -17.530 5.550 15.058 1.00 95.69 91 LYS A O 1
ATOM 743 N N . GLU A 1 92 ? -16.388 7.346 15.782 1.00 95.38 92 GLU A N 1
ATOM 744 C CA . GLU A 1 92 ? -16.480 8.193 14.598 1.00 95.38 92 GLU A CA 1
ATOM 745 C C . GLU A 1 92 ? -15.737 7.620 13.385 1.00 95.38 92 GLU A C 1
ATOM 747 O O . GLU A 1 92 ? -16.097 7.933 12.256 1.00 95.38 92 GLU A O 1
ATOM 752 N N . CYS A 1 93 ? -14.737 6.758 13.598 1.00 96.12 93 CYS A N 1
ATOM 753 C CA . CYS A 1 93 ? -13.999 6.112 12.515 1.00 96.12 93 CYS A CA 1
ATOM 754 C C . CYS A 1 93 ? -14.624 4.776 12.085 1.00 96.12 93 CYS A C 1
ATOM 756 O O . CYS A 1 93 ? -14.306 4.255 11.018 1.00 96.12 93 CYS A O 1
ATOM 758 N N . ILE A 1 94 ? -15.492 4.188 12.911 1.00 96.62 94 ILE A N 1
ATOM 759 C CA . ILE A 1 94 ? -16.126 2.904 12.611 1.00 96.62 94 ILE A CA 1
ATOM 760 C C . ILE A 1 94 ? -17.061 3.044 11.405 1.00 96.62 94 ILE A C 1
ATOM 762 O O . ILE A 1 94 ? -17.883 3.952 11.337 1.00 96.62 94 ILE A O 1
ATOM 766 N N . GLY A 1 95 ? -16.960 2.099 10.472 1.00 96.38 95 GLY A N 1
ATOM 767 C CA . GLY A 1 95 ? -17.707 2.087 9.215 1.00 96.38 95 GLY A CA 1
ATOM 768 C C . GLY A 1 95 ? -17.013 2.840 8.077 1.00 96.38 95 GLY A C 1
ATOM 769 O O . GLY A 1 95 ? -17.472 2.751 6.942 1.00 96.38 95 GLY A O 1
ATOM 770 N N . ILE A 1 96 ? -15.902 3.534 8.345 1.00 97.00 96 ILE A N 1
ATOM 771 C CA . ILE A 1 96 ? -15.133 4.232 7.312 1.00 97.00 96 ILE A CA 1
ATOM 772 C C . ILE A 1 96 ? -14.216 3.244 6.584 1.00 97.00 96 ILE A C 1
ATOM 774 O O . ILE A 1 96 ? -13.510 2.440 7.201 1.00 97.00 96 ILE A O 1
ATOM 778 N N . GLY A 1 97 ? -14.224 3.337 5.255 1.00 97.12 97 GLY A N 1
ATOM 779 C CA . GLY A 1 97 ? -13.266 2.702 4.361 1.00 97.12 97 GLY A CA 1
ATOM 780 C C . GLY A 1 97 ? -12.660 3.745 3.429 1.00 97.12 97 GLY A C 1
ATOM 781 O O . GLY A 1 97 ? -13.385 4.577 2.887 1.00 97.12 97 GLY A O 1
ATOM 782 N N . MET A 1 98 ? -11.345 3.712 3.250 1.00 96.00 98 MET A N 1
ATOM 783 C CA . MET A 1 98 ? -10.620 4.623 2.368 1.00 96.00 98 MET A CA 1
ATOM 784 C C . MET A 1 98 ? -9.496 3.868 1.670 1.00 96.00 98 MET A C 1
ATOM 786 O O . MET A 1 98 ? -8.768 3.118 2.316 1.00 96.00 98 MET A O 1
ATOM 790 N N . ARG A 1 99 ? -9.337 4.098 0.367 1.00 96.81 99 ARG A N 1
ATOM 791 C CA . ARG A 1 99 ? -8.211 3.619 -0.435 1.00 96.81 99 ARG A CA 1
ATOM 792 C C . ARG A 1 99 ? -7.775 4.735 -1.375 1.00 96.81 99 ARG A C 1
ATOM 794 O O . ARG A 1 99 ? -8.626 5.415 -1.942 1.00 96.81 99 ARG A O 1
ATOM 801 N N . LEU A 1 100 ? -6.469 4.934 -1.490 1.00 93.81 100 LEU A N 1
ATOM 802 C CA . LEU A 1 100 ? -5.868 5.818 -2.486 1.00 93.81 100 LEU A CA 1
ATOM 803 C C . LEU A 1 100 ? -5.026 4.957 -3.407 1.00 93.81 100 LEU A C 1
ATOM 805 O O . LEU A 1 100 ? -4.247 4.153 -2.911 1.00 93.81 100 LEU A O 1
ATOM 809 N N . GLU A 1 101 ? -5.195 5.125 -4.710 1.00 95.38 101 GLU A N 1
ATOM 810 C CA . GLU A 1 101 ? -4.597 4.268 -5.726 1.00 95.38 101 GLU A CA 1
ATOM 811 C C . GLU A 1 101 ? -4.072 5.121 -6.876 1.00 95.38 101 GLU A C 1
ATOM 813 O O . GLU A 1 101 ? -4.776 5.998 -7.375 1.00 95.38 101 GLU A O 1
ATOM 818 N N . ASP A 1 102 ? -2.823 4.869 -7.256 1.00 94.75 102 ASP A N 1
ATOM 819 C CA . ASP A 1 102 ? -2.189 5.433 -8.443 1.00 94.75 102 ASP A CA 1
ATOM 820 C C . ASP A 1 102 ? -1.361 4.353 -9.142 1.00 94.75 102 ASP A C 1
ATOM 822 O O . ASP A 1 102 ? -0.683 3.555 -8.487 1.00 94.75 102 ASP A O 1
ATOM 826 N N . ASP A 1 103 ? -1.350 4.404 -10.468 1.00 96.31 103 ASP A N 1
ATOM 827 C CA . ASP A 1 103 ? -0.577 3.527 -11.336 1.00 96.31 103 ASP A CA 1
ATOM 828 C C . ASP A 1 103 ? 0.835 4.067 -11.544 1.00 96.31 103 ASP A C 1
ATOM 830 O O . ASP A 1 103 ? 1.041 5.246 -11.853 1.00 96.31 103 ASP A O 1
ATOM 834 N N . PHE A 1 104 ? 1.822 3.183 -11.439 1.00 95.88 104 PHE A N 1
ATOM 835 C CA . PHE A 1 104 ? 3.228 3.501 -11.638 1.00 95.88 104 PHE A CA 1
ATOM 836 C C . PHE A 1 104 ? 3.872 2.573 -12.657 1.00 95.88 104 PHE A C 1
ATOM 838 O O . PHE A 1 104 ? 3.559 1.389 -12.735 1.00 95.88 104 PHE A O 1
ATOM 845 N N . VAL A 1 105 ? 4.861 3.102 -13.374 1.00 96.44 105 VAL A N 1
ATOM 846 C CA . VAL A 1 105 ? 5.812 2.320 -14.168 1.00 96.44 105 VAL A CA 1
ATOM 847 C C . VAL A 1 105 ? 7.220 2.493 -13.612 1.00 96.44 105 VAL A C 1
ATOM 849 O O . VAL A 1 105 ? 7.616 3.595 -13.233 1.00 96.44 105 VAL A O 1
ATOM 852 N N . ILE A 1 106 ? 8.025 1.430 -13.590 1.00 96.12 106 ILE A N 1
ATOM 853 C CA . ILE A 1 106 ? 9.472 1.590 -13.405 1.00 96.12 106 ILE A CA 1
ATOM 854 C C . ILE A 1 106 ? 10.073 2.079 -14.716 1.00 96.12 106 ILE A C 1
ATOM 856 O O . ILE A 1 106 ? 10.125 1.351 -15.707 1.00 96.12 106 ILE A O 1
ATOM 860 N N . ASN A 1 107 ? 10.557 3.313 -14.739 1.00 94.50 107 ASN A N 1
ATOM 861 C CA . ASN A 1 107 ? 11.173 3.865 -15.934 1.00 94.50 107 ASN A CA 1
ATOM 862 C C . ASN A 1 107 ? 12.586 3.301 -16.174 1.00 94.50 107 ASN A C 1
ATOM 864 O O . ASN A 1 107 ? 13.153 2.568 -15.362 1.00 94.50 107 ASN A O 1
ATOM 868 N N . LYS A 1 108 ? 13.202 3.683 -17.299 1.00 94.69 108 LYS A N 1
ATOM 869 C CA . LYS A 1 108 ? 14.533 3.195 -17.713 1.00 94.69 108 LYS A CA 1
ATOM 870 C C . LYS A 1 108 ? 15.656 3.502 -16.713 1.00 94.69 108 LYS A C 1
ATOM 872 O O . LYS A 1 108 ? 16.675 2.823 -16.734 1.00 94.69 108 LYS A O 1
ATOM 877 N N . SER A 1 109 ? 15.484 4.509 -15.852 1.00 92.56 109 SER A N 1
ATOM 878 C CA . SER A 1 109 ? 16.443 4.843 -14.786 1.00 92.56 109 SER A CA 1
ATOM 879 C C . SER A 1 109 ? 16.235 4.029 -13.504 1.00 92.56 109 SER A C 1
ATOM 881 O O . SER A 1 109 ? 16.966 4.211 -12.533 1.00 92.56 109 SER A O 1
ATOM 883 N N . GLY A 1 110 ? 15.224 3.155 -13.484 1.00 90.50 110 GLY A N 1
ATOM 884 C CA . GLY A 1 110 ? 14.842 2.371 -12.319 1.00 90.50 110 GLY A CA 1
ATOM 885 C C . GLY A 1 110 ? 13.935 3.110 -11.332 1.00 90.50 110 GLY A C 1
ATOM 886 O O . GLY A 1 110 ? 13.664 2.600 -10.252 1.00 90.50 110 GLY A O 1
ATOM 887 N N . LYS A 1 111 ? 13.453 4.313 -11.646 1.00 91.75 111 LYS A N 1
ATOM 888 C CA . LYS A 1 111 ? 12.562 5.054 -10.743 1.00 91.75 111 LYS A CA 1
ATOM 889 C C . LYS A 1 111 ? 11.106 4.758 -11.074 1.00 91.75 111 LYS A C 1
ATOM 891 O O . LYS A 1 111 ? 10.758 4.687 -12.248 1.00 91.75 111 LYS A O 1
ATOM 896 N N . ALA A 1 112 ? 10.273 4.633 -10.044 1.00 93.75 112 ALA A N 1
ATOM 897 C CA . ALA A 1 112 ? 8.830 4.634 -10.227 1.00 93.75 112 ALA A CA 1
ATOM 898 C C . ALA A 1 112 ? 8.363 6.016 -10.703 1.00 93.75 112 ALA A C 1
ATOM 900 O O . ALA A 1 112 ? 8.730 7.041 -10.123 1.00 93.75 112 ALA A O 1
ATOM 901 N N . GLU A 1 113 ? 7.566 6.020 -11.759 1.00 94.12 113 GLU A N 1
ATOM 902 C CA . GLU A 1 113 ? 6.992 7.194 -12.400 1.00 94.12 113 GLU A CA 1
ATOM 903 C C . GLU A 1 1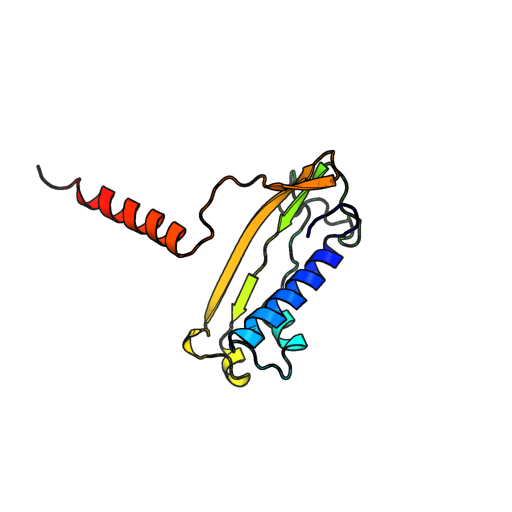13 ? 5.475 7.027 -12.459 1.00 94.12 113 GLU A C 1
ATOM 905 O O . GLU A 1 113 ? 4.991 5.969 -12.859 1.00 94.12 113 GLU A O 1
ATOM 910 N N . SER A 1 114 ? 4.742 8.048 -12.009 1.00 93.94 114 SER A N 1
ATOM 911 C CA . SER A 1 114 ? 3.277 8.035 -11.994 1.00 93.94 114 SER A CA 1
ATOM 912 C C . SER A 1 114 ? 2.741 8.068 -13.421 1.00 93.94 114 SER A C 1
ATOM 914 O O . SER A 1 114 ? 3.109 8.948 -14.198 1.00 93.94 114 SER A O 1
ATOM 916 N N . LEU A 1 115 ? 1.846 7.139 -13.739 1.00 94.75 115 LEU A N 1
ATOM 917 C CA . LEU A 1 115 ? 1.037 7.144 -14.957 1.00 94.75 115 LEU A CA 1
ATOM 918 C C . LEU A 1 115 ? -0.270 7.917 -14.756 1.00 94.75 115 LEU A C 1
ATOM 920 O O . LEU A 1 115 ? -0.872 8.392 -15.720 1.00 94.75 115 LEU A O 1
ATOM 924 N N . CYS A 1 116 ? -0.692 8.082 -13.504 1.00 85.25 116 CYS A N 1
ATOM 925 C CA . CYS A 1 116 ? -1.831 8.911 -13.151 1.00 85.25 116 CYS A CA 1
ATOM 926 C C . CYS A 1 116 ? -1.466 10.395 -13.261 1.00 85.25 116 CYS A C 1
ATOM 928 O O . CYS A 1 116 ? -0.374 10.823 -12.870 1.00 85.25 116 CYS A O 1
ATOM 930 N N . GLY A 1 117 ? -2.398 11.186 -13.798 1.00 80.31 117 GLY A N 1
ATOM 931 C CA . GLY A 1 117 ? -2.270 12.638 -13.881 1.00 80.31 117 GLY A CA 1
ATOM 932 C C . GLY A 1 117 ? -2.346 13.329 -12.514 1.00 80.31 117 GLY A C 1
ATOM 933 O O . GLY A 1 117 ? -2.294 12.712 -11.448 1.00 80.31 117 GLY A O 1
ATOM 934 N N . ASN A 1 118 ? -2.518 14.649 -12.538 1.00 81.25 118 ASN A N 1
ATOM 935 C CA . ASN A 1 118 ? -2.604 15.466 -11.325 1.00 81.25 118 ASN A CA 1
ATOM 936 C C . ASN A 1 118 ? -4.002 15.407 -10.687 1.00 81.25 118 ASN A C 1
ATOM 938 O O . ASN A 1 118 ? -4.695 16.420 -10.612 1.00 81.25 118 ASN A O 1
ATOM 942 N N . LEU A 1 119 ? -4.421 14.225 -10.228 1.00 84.06 119 LEU A N 1
ATOM 943 C CA . LEU A 1 119 ? -5.606 14.102 -9.381 1.00 84.06 119 LEU A CA 1
ATOM 944 C C . LEU A 1 119 ? -5.313 14.674 -7.979 1.00 84.06 119 LEU A C 1
ATOM 946 O O . LEU A 1 119 ? -4.225 14.438 -7.433 1.00 84.06 119 LEU A O 1
ATOM 950 N N . PRO A 1 120 ? -6.243 15.448 -7.388 1.00 88.25 120 PRO A N 1
ATOM 951 C CA . PRO A 1 120 ? -6.076 15.983 -6.045 1.00 88.25 120 PRO A CA 1
ATOM 952 C C . PRO A 1 120 ? -6.087 14.847 -5.017 1.00 88.25 120 PRO A C 1
ATOM 954 O O . PRO A 1 120 ? -7.010 14.040 -4.974 1.00 88.25 120 PRO A O 1
ATOM 957 N N . ARG A 1 121 ? -5.049 14.806 -4.179 1.00 86.50 121 ARG A N 1
ATOM 958 C CA . ARG A 1 121 ? -4.907 13.852 -3.061 1.00 86.50 121 ARG A CA 1
ATOM 959 C C . ARG A 1 121 ? -4.986 14.540 -1.699 1.00 86.50 121 ARG A C 1
ATOM 961 O O . ARG A 1 121 ? -5.233 13.894 -0.689 1.00 86.50 121 ARG A O 1
ATOM 968 N N . ASP A 1 122 ? -4.757 15.851 -1.685 1.00 90.19 122 ASP A N 1
ATOM 969 C CA . ASP A 1 122 ? -4.959 16.684 -0.508 1.00 90.19 122 ASP A CA 1
ATOM 970 C C . ASP A 1 122 ? -6.466 16.885 -0.275 1.00 90.19 122 ASP A C 1
ATOM 972 O O . ASP A 1 122 ? -7.169 17.237 -1.231 1.00 90.19 122 ASP A O 1
ATOM 976 N N . PRO A 1 123 ? -6.970 16.700 0.959 1.00 91.56 123 PRO A N 1
ATOM 977 C CA . PRO A 1 123 ? -8.383 16.899 1.266 1.00 91.56 123 PRO A CA 1
ATOM 978 C C . PRO A 1 123 ? -8.907 18.277 0.845 1.00 91.56 123 PRO A C 1
ATOM 980 O O . PRO A 1 123 ? -9.967 18.360 0.235 1.00 91.56 123 PRO A O 1
ATOM 983 N N . SER A 1 124 ? -8.141 19.349 1.065 1.00 93.69 124 SER A N 1
ATOM 984 C CA . SER A 1 124 ? -8.546 20.718 0.706 1.00 93.69 124 SER A CA 1
ATOM 985 C C . SER A 1 124 ? -8.624 20.901 -0.811 1.00 93.69 124 SER A C 1
ATOM 987 O O . SER A 1 124 ? -9.542 21.541 -1.328 1.00 93.69 124 SER A O 1
ATOM 989 N N . ALA A 1 125 ? -7.667 20.332 -1.549 1.00 91.81 125 ALA A N 1
ATOM 990 C CA . ALA A 1 125 ? -7.698 20.338 -3.009 1.00 91.81 125 ALA A CA 1
ATOM 991 C C . ALA A 1 125 ? -8.910 19.562 -3.549 1.00 91.81 125 ALA A C 1
ATOM 993 O O . ALA A 1 125 ? -9.564 20.024 -4.484 1.00 91.81 125 ALA A O 1
ATOM 994 N N . LEU A 1 126 ? -9.238 18.419 -2.940 1.00 90.88 126 LEU A N 1
ATOM 995 C CA . LEU A 1 126 ? -10.407 17.620 -3.302 1.00 90.88 126 LEU A CA 1
ATOM 996 C C . LEU A 1 126 ? -11.715 18.375 -3.012 1.00 90.88 126 LEU A C 1
ATOM 998 O O . LEU A 1 126 ? -12.568 18.489 -3.891 1.00 90.88 126 LEU A O 1
ATOM 1002 N N . GLU A 1 127 ? -11.851 18.956 -1.820 1.00 93.06 127 GLU A N 1
ATOM 1003 C CA . GLU A 1 127 ? -13.003 19.780 -1.430 1.00 93.06 127 GLU A CA 1
ATOM 1004 C C . GLU A 1 127 ? -13.191 20.987 -2.357 1.00 93.06 127 GLU A C 1
ATOM 1006 O O . GLU A 1 127 ? -14.319 21.336 -2.717 1.00 93.06 127 GLU A O 1
ATOM 1011 N N . SER A 1 128 ? -12.096 21.614 -2.794 1.00 91.94 128 SER A N 1
ATOM 1012 C CA . SER A 1 128 ? -12.130 22.712 -3.762 1.00 91.94 128 SER A CA 1
ATOM 1013 C C . SER A 1 128 ? -12.727 22.270 -5.102 1.00 91.94 128 SER A C 1
ATOM 1015 O O . SER A 1 128 ? -13.636 22.925 -5.615 1.00 91.94 128 SER A O 1
ATOM 1017 N N . VAL A 1 129 ? -12.295 21.121 -5.637 1.00 89.75 129 VAL A N 1
ATOM 1018 C CA . VAL A 1 129 ? -12.845 20.569 -6.887 1.00 89.75 129 VAL A CA 1
ATOM 1019 C C . VAL A 1 129 ? -14.340 20.284 -6.737 1.00 89.75 129 VAL A C 1
ATOM 1021 O O . VAL A 1 129 ? -15.140 20.836 -7.494 1.00 89.75 129 VAL A O 1
ATOM 1024 N N . VAL A 1 130 ? -14.737 19.538 -5.702 1.00 88.62 130 VAL A N 1
ATOM 1025 C CA . VAL A 1 130 ? -16.144 19.167 -5.462 1.00 88.62 130 VAL A CA 1
ATOM 1026 C C . VAL A 1 130 ? -17.033 20.402 -5.262 1.00 88.62 130 VAL A C 1
ATOM 1028 O O . VAL A 1 130 ? -18.124 20.503 -5.825 1.00 88.62 130 VAL A O 1
ATOM 1031 N N . SER A 1 131 ? -16.573 21.384 -4.486 1.00 89.19 131 SER A N 1
ATOM 1032 C CA . SER A 1 131 ? -17.349 22.600 -4.215 1.00 89.19 131 SER A CA 1
ATOM 1033 C C . SER A 1 131 ? -17.465 23.531 -5.428 1.00 89.19 131 SER A C 1
ATOM 1035 O O . SER A 1 131 ? -18.461 24.252 -5.551 1.00 89.19 131 SER A O 1
ATOM 1037 N N . SER A 1 132 ? -16.488 23.512 -6.339 1.00 77.69 132 SER A N 1
ATOM 1038 C CA . SER A 1 132 ? -16.513 24.301 -7.576 1.00 77.69 132 SER A CA 1
ATOM 1039 C C . SER A 1 132 ? -17.555 23.792 -8.583 1.00 77.69 132 SER A C 1
ATOM 1041 O O . SER A 1 132 ? -18.235 24.590 -9.236 1.00 77.69 132 SER A O 1
ATOM 1043 N N . GLU A 1 133 ? -17.763 22.476 -8.647 1.00 61.91 133 GLU A N 1
ATOM 1044 C CA . GLU A 1 133 ? -18.720 21.836 -9.557 1.00 61.91 133 GLU A CA 1
ATOM 1045 C C . GLU A 1 133 ? -20.172 22.002 -9.084 1.00 61.91 133 GLU A C 1
ATOM 1047 O O . GLU A 1 133 ? -21.065 22.275 -9.887 1.00 61.91 133 GLU A O 1
ATOM 1052 N N . ILE A 1 134 ? -20.417 21.976 -7.769 1.00 59.66 134 ILE A N 1
ATOM 1053 C CA . ILE A 1 134 ? -21.755 22.238 -7.206 1.00 59.66 134 ILE A CA 1
ATOM 1054 C C . ILE A 1 134 ? -22.228 23.670 -7.530 1.00 59.66 134 ILE A C 1
ATOM 1056 O O . ILE A 1 134 ? -23.422 23.909 -7.729 1.00 59.66 134 ILE A O 1
ATOM 1060 N N . ARG A 1 135 ? -21.309 24.638 -7.656 1.00 54.59 135 ARG A N 1
ATOM 1061 C CA . ARG A 1 135 ? -21.659 26.031 -7.992 1.00 54.59 135 ARG A CA 1
ATOM 1062 C C . ARG A 1 135 ? -22.042 26.232 -9.457 1.00 54.59 135 ARG A C 1
ATOM 1064 O O . ARG A 1 135 ? -22.843 27.118 -9.739 1.00 54.59 135 ARG A O 1
ATOM 1071 N N . THR A 1 136 ? -21.523 25.430 -10.386 1.00 52.25 136 THR A N 1
ATOM 1072 C CA . THR A 1 136 ? -21.790 25.611 -11.827 1.00 52.25 136 THR A CA 1
ATOM 1073 C C . THR A 1 136 ? -23.139 25.044 -12.279 1.00 52.25 136 THR A C 1
ATOM 1075 O O . THR A 1 136 ? -23.681 25.510 -13.282 1.00 52.25 136 THR A O 1
ATOM 1078 N N . GLN A 1 137 ? -23.747 24.118 -11.528 1.00 50.91 137 GLN A N 1
ATOM 1079 C CA . GLN A 1 137 ? -25.094 23.608 -11.833 1.00 50.91 137 GLN A CA 1
ATOM 1080 C C . GLN A 1 137 ? -26.234 24.513 -11.334 1.00 50.91 137 GLN A C 1
ATOM 1082 O O . GLN A 1 137 ? -27.334 24.459 -11.880 1.00 50.91 137 GLN A O 1
ATOM 1087 N N . SER A 1 138 ? -25.978 25.408 -10.375 1.00 51.69 138 SER A N 1
ATOM 1088 C CA . SER A 1 138 ? -27.004 26.321 -9.837 1.00 51.69 138 SER A CA 1
ATOM 1089 C C . SER A 1 138 ? -27.311 27.524 -10.753 1.00 51.69 138 SER A C 1
ATOM 1091 O O . SER A 1 138 ? -28.253 28.272 -10.514 1.00 51.69 138 SER A O 1
ATOM 1093 N N . SER A 1 139 ? -26.550 27.722 -11.838 1.00 51.66 139 SER A N 1
ATOM 1094 C CA . SER A 1 139 ? -26.714 28.866 -12.757 1.00 51.66 139 SER A CA 1
ATOM 1095 C C . SER A 1 139 ? -27.459 28.550 -14.063 1.00 51.66 139 SER A C 1
ATOM 1097 O O . SER A 1 139 ? -27.476 29.389 -14.961 1.00 51.66 139 SER A O 1
ATOM 1099 N N . LYS A 1 140 ? -28.082 27.368 -14.205 1.00 53.59 140 LYS A N 1
ATOM 1100 C CA . LYS A 1 140 ? -28.846 26.980 -15.415 1.00 53.59 140 LYS A CA 1
ATOM 1101 C C . LYS A 1 140 ? -30.360 26.837 -15.221 1.00 53.59 140 LYS A C 1
ATOM 1103 O O . LYS A 1 140 ? -31.019 26.171 -16.013 1.00 53.59 140 LYS A O 1
ATOM 1108 N N . GLN A 1 141 ? -30.941 27.518 -14.238 1.00 51.03 141 GLN A N 1
ATOM 1109 C CA . GLN A 1 141 ? -32.390 27.695 -14.184 1.00 51.03 141 GLN A CA 1
ATOM 1110 C C . GLN A 1 141 ? -32.708 29.140 -13.811 1.00 5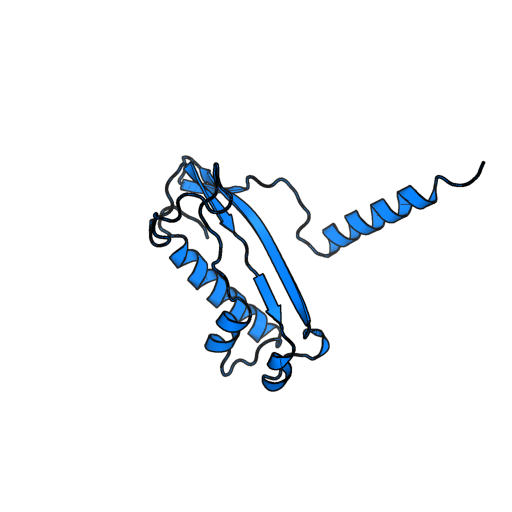1.03 141 GLN A C 1
ATOM 1112 O O . GLN A 1 141 ? -32.524 29.526 -12.667 1.00 51.03 141 GLN A O 1
ATOM 1117 N N . VAL A 1 142 ? -33.070 29.932 -14.822 1.00 44.97 142 VAL A N 1
ATOM 1118 C CA . VAL A 1 142 ? -34.176 30.909 -14.893 1.00 44.97 142 VAL A CA 1
ATOM 1119 C C . VAL A 1 142 ? -33.932 31.741 -16.158 1.00 44.97 142 VAL A C 1
ATOM 1121 O O . VAL A 1 142 ? -33.146 32.682 -16.131 1.00 44.97 142 VAL A O 1
ATOM 1124 N N . LEU A 1 143 ? -34.589 31.357 -17.255 1.00 39.44 143 LEU A N 1
ATOM 1125 C CA . LEU A 1 143 ? -35.377 32.226 -18.137 1.00 39.44 143 LEU A CA 1
ATOM 1126 C C . LEU A 1 143 ? -36.516 31.370 -18.702 1.00 39.44 143 LEU A C 1
ATOM 1128 O O . LEU A 1 143 ? -36.231 30.208 -19.072 1.00 39.44 143 LEU A O 1
#

pLDDT: mean 90.65, std 12.56, range [39.44, 98.19]

Radius of gyration: 18.97 Å; chains: 1; bounding box: 52×49×42 Å